Protein 7WRK (pdb70)

Structure (mmCIF, N/CA/C/O backbone):
data_7WRK
#
_entry.id   7WRK
#
_cell.length_a   42.180
_cell.length_b   42.180
_cell.length_c   156.890
_cell.angle_alpha   90.000
_cell.angle_beta   90.000
_cell.angle_gamma   90.000
#
_symmetry.space_group_name_H-M   'P 43 21 2'
#
loop_
_entity.id
_entity.type
_entity.pdbx_description
1 polymer 'hypothetical protein TTHA1873'
2 non-polymer 'CALCIUM ION'
3 water water
#
loop_
_atom_site.group_PDB
_atom_site.id
_atom_site.type_symbol
_atom_site.label_atom_id
_atom_site.label_alt_id
_atom_site.label_comp_id
_atom_site.label_asym_id
_atom_site.label_entity_id
_atom_site.label_seq_id
_atom_site.pdbx_PDB_ins_code
_atom_site.Cartn_x
_atom_site.Cartn_y
_atom_site.Cartn_z
_atom_site.occupancy
_atom_site.B_iso_or_equiv
_atom_site.auth_seq_id
_atom_site.auth_comp_id
_atom_site.auth_asym_id
_atom_site.auth_atom_id
_atom_site.pdbx_PDB_model_num
ATOM 1 N N . PRO A 1 17 ? -4.307 32.005 14.793 1.00 42.92 17 PRO A N 1
ATOM 2 C CA . PRO A 1 17 ? -2.969 32.230 14.193 1.00 40.64 17 PRO A CA 1
ATOM 3 C C . PRO A 1 17 ? -2.144 30.932 14.113 1.00 37.94 17 PRO A C 1
ATOM 4 O O . PRO A 1 17 ? -2.542 29.936 14.662 1.00 38.00 17 PRO A O 1
ATOM 8 N N . THR A 1 18 ? -1.002 30.978 13.438 1.00 34.67 18 THR A N 1
ATOM 9 C CA . THR A 1 18 ? 0.057 29.931 13.470 1.00 31.29 18 THR A CA 1
ATOM 10 C C . THR A 1 18 ? 1.016 30.277 14.621 1.00 28.43 18 THR A C 1
ATOM 11 O O . THR A 1 18 ? 1.581 31.406 14.626 1.00 26.73 18 THR A O 1
ATOM 15 N N . ALA A 1 19 ? 1.084 29.420 15.644 1.00 25.61 19 ALA A N 1
ATOM 16 C CA . ALA A 1 19 ? 1.812 29.780 16.880 1.00 23.25 19 ALA A CA 1
ATOM 17 C C . ALA A 1 19 ? 3.282 29.492 16.615 1.00 20.43 19 ALA A C 1
ATOM 18 O O . ALA A 1 19 ? 4.115 30.299 16.938 1.00 20.43 19 ALA A O 1
ATOM 20 N N . TYR A 1 20 ? 3.561 28.288 16.141 1.00 18.63 20 TYR A N 1
ATOM 21 C CA . TYR A 1 20 ? 4.953 27.814 15.956 1.00 16.90 20 TYR A CA 1
ATOM 22 C C . TYR A 1 20 ? 5.044 27.014 14.680 1.00 16.50 20 TYR A C 1
ATOM 23 O O . TYR A 1 20 ? 4.059 26.387 14.309 1.00 17.40 20 TYR A O 1
ATOM 32 N N . ALA A 1 21 ? 6.184 27.087 13.997 1.00 15.41 21 ALA A N 1
ATOM 33 C CA . ALA A 1 21 ? 6.430 26.250 12.816 1.00 14.46 21 ALA A CA 1
ATOM 34 C C . ALA A 1 21 ? 7.919 25.940 12.763 1.00 13.16 21 ALA A C 1
ATOM 35 O O . ALA A 1 21 ? 8.756 26.702 13.259 1.00 12.55 21 ALA A O 1
ATOM 37 N N . LEU A 1 22 ? 8.212 24.819 12.158 1.00 12.55 22 LEU A N 1
ATOM 38 C CA . LEU A 1 22 ? 9.546 24.322 11.911 1.00 12.42 22 LEU A CA 1
ATOM 39 C C . LEU A 1 22 ? 9.587 23.882 10.460 1.00 11.72 22 LEU A C 1
ATOM 40 O O . LEU A 1 22 ? 8.547 23.566 9.876 1.00 11.35 22 LEU A O 1
ATOM 45 N N . ALA A 1 23 ? 10.773 23.769 9.923 1.00 11.02 23 ALA A N 1
ATOM 46 C CA . ALA A 1 23 ? 10.951 23.178 8.590 1.00 10.76 23 ALA A CA 1
ATOM 47 C C . ALA A 1 23 ? 12.198 22.301 8.580 1.00 10.22 23 ALA A C 1
ATOM 48 O O . ALA A 1 23 ? 13.103 22.432 9.417 1.00 9.54 23 ALA A O 1
ATOM 50 N N . ILE A 1 24 ? 12.245 21.417 7.597 1.00 9.81 24 ILE A N 1
ATOM 51 C CA . ILE A 1 24 ? 13.445 20.575 7.361 1.00 9.47 24 ILE A CA 1
ATOM 52 C C . ILE A 1 24 ? 13.845 20.733 5.906 1.00 9.15 24 ILE A C 1
ATOM 53 O O . ILE A 1 24 ? 12.945 20.947 5.045 1.00 9.24 24 ILE A O 1
ATOM 58 N N . SER A 1 25 ? 15.132 20.606 5.660 1.00 9.26 25 SER A N 1
ATOM 59 C CA . SER A 1 25 ? 15.679 20.585 4.296 1.00 9.04 25 SER A CA 1
ATOM 60 C C . SER A 1 25 ? 16.819 19.598 4.237 1.00 9.47 25 SER A C 1
ATOM 61 O O . SER A 1 25 ? 17.588 19.514 5.200 1.00 8.44 25 SER A O 1
ATOM 64 N N . SER A 1 26 ? 16.900 18.898 3.095 1.00 9.73 26 SER A N 1
ATOM 65 C CA . SER A 1 26 ? 18.124 18.160 2.760 1.00 10.63 26 SER A CA 1
ATOM 66 C C . SER A 1 26 ? 19.116 19.090 2.110 1.00 11.07 26 SER A C 1
ATOM 67 O O . SER A 1 26 ? 18.697 19.907 1.273 1.00 11.86 26 SER A O 1
ATOM 70 N N . LEU A 1 27 ? 20.407 18.948 2.431 1.00 10.63 27 LEU A N 1
ATOM 71 C CA . LEU A 1 27 ? 21.506 19.692 1.757 1.00 11.38 27 LEU A CA 1
ATOM 72 C C . LEU A 1 27 ? 22.371 18.733 0.914 1.00 11.28 27 LEU A C 1
ATOM 73 O O . LEU A 1 27 ? 23.305 19.166 0.314 1.00 10.13 27 LEU A O 1
ATOM 78 N N . GLY A 1 28 ? 22.028 17.459 0.911 1.00 10.95 28 GLY A N 1
ATOM 79 C CA . GLY A 1 28 ? 22.791 16.437 0.202 1.00 11.54 28 GLY A CA 1
ATOM 80 C C . GLY A 1 28 ? 24.017 15.980 0.955 1.00 11.19 28 GLY A C 1
ATOM 81 O O . GLY A 1 28 ? 24.164 16.216 2.153 1.00 11.40 28 GLY A O 1
ATOM 82 N N . GLU A 1 29 ? 24.885 15.296 0.242 1.00 10.73 29 GLU A N 1
ATOM 83 C CA . GLU A 1 29 ? 26.046 14.593 0.782 1.00 10.90 29 GLU A CA 1
ATOM 84 C C . GLU A 1 29 ? 27.315 15.440 0.607 1.00 10.80 29 GLU A C 1
ATOM 85 O O . GLU A 1 29 ? 27.440 16.170 -0.389 1.00 10.80 29 GLU A O 1
ATOM 91 N N . PHE A 1 30 ? 28.274 15.234 1.507 1.00 10.73 30 PHE A N 1
ATOM 92 C CA . PHE A 1 30 ? 29.567 15.943 1.529 1.00 11.44 30 PHE A CA 1
ATOM 93 C C . PHE A 1 30 ? 30.689 14.968 1.884 1.00 11.83 30 PHE A C 1
ATOM 94 O O . PHE A 1 30 ? 30.403 13.886 2.438 1.00 10.80 30 PHE A O 1
ATOM 102 N N . ASN A 1 31 ? 31.944 15.334 1.551 1.00 12.60 31 ASN A N 1
ATOM 103 C CA . ASN A 1 31 ? 33.093 14.419 1.774 1.00 13.79 31 ASN A CA 1
ATOM 104 C C . ASN A 1 31 ? 33.705 14.673 3.155 1.00 14.10 31 ASN A C 1
ATOM 105 O O . ASN A 1 31 ? 34.725 13.992 3.488 1.00 14.47 31 ASN A O 1
ATOM 110 N N . SER A 1 32 ? 33.154 15.597 3.918 1.00 14.35 32 SER A N 1
ATOM 111 C CA . SER A 1 32 ? 33.670 15.992 5.248 1.00 14.90 32 SER A CA 1
ATOM 112 C C . SER A 1 32 ? 32.525 16.277 6.184 1.00 14.15 32 SER A C 1
ATOM 113 O O . SER A 1 32 ? 31.423 16.638 5.735 1.00 13.16 32 SER A O 1
ATOM 116 N N . LEU A 1 33 ? 32.812 16.174 7.479 1.00 13.71 33 LEU A N 1
ATOM 117 C CA . LEU A 1 33 ? 31.761 16.384 8.497 1.00 14.22 33 LEU A CA 1
ATOM 118 C C . LEU A 1 33 ? 31.392 17.851 8.431 1.00 14.29 33 LEU A C 1
ATOM 119 O O . LEU A 1 33 ? 30.170 18.157 8.479 1.00 15.16 33 LEU A O 1
ATOM 124 N N . THR A 1 34 ? 32.402 18.703 8.357 1.00 15.39 34 THR A N 1
ATOM 125 C CA . THR A 1 34 ? 32.157 20.142 8.165 1.00 16.41 34 THR A CA 1
ATOM 126 C C . THR A 1 34 ? 33.045 20.613 7.022 1.00 16.68 34 THR A C 1
ATOM 127 O O . THR A 1 34 ? 34.100 20.012 6.839 1.00 17.39 34 THR A O 1
ATOM 131 N N . GLY A 1 35 ? 32.671 21.728 6.410 1.00 17.40 35 GLY A N 1
ATOM 132 C CA . GLY A 1 35 ? 33.373 22.258 5.218 1.00 19.02 35 GLY A CA 1
ATOM 133 C C . GLY A 1 35 ? 33.533 21.192 4.154 1.00 19.56 35 GLY A C 1
ATOM 134 O O . GLY A 1 35 ? 32.564 20.465 3.881 1.00 19.77 35 GLY A O 1
ATOM 135 N N . GLY A 1 36 ? 34.748 21.071 3.595 1.00 20.62 36 GLY A N 1
ATOM 136 C CA . GLY A 1 36 ? 35.012 20.143 2.494 1.00 20.96 36 GLY A CA 1
ATOM 137 C C . GLY A 1 36 ? 34.174 20.468 1.257 1.00 21.08 36 GLY A C 1
ATOM 138 O O . GLY A 1 36 ? 33.749 21.591 1.034 1.00 21.99 36 GLY A O 1
ATOM 139 N N . THR A 1 37 ? 33.821 19.434 0.511 1.00 19.63 37 THR A N 1
ATOM 140 C CA . THR A 1 37 ? 33.237 19.560 -0.817 1.00 17.98 37 THR A CA 1
ATOM 141 C C . THR A 1 37 ? 32.008 18.638 -0.863 1.00 15.58 37 THR A C 1
ATOM 142 O O . THR A 1 37 ? 32.025 17.611 -0.208 1.00 14.85 37 THR A O 1
ATOM 146 N N . SER A 1 38 ? 31.063 18.907 -1.745 1.00 13.84 38 SER A N 1
ATOM 147 C CA . SER A 1 38 ? 29.931 17.983 -2.014 1.00 12.50 38 SER A CA 1
ATOM 148 C C . SER A 1 38 ? 30.429 16.664 -2.623 1.00 12.42 38 SER A C 1
ATOM 149 O O . SER A 1 38 ? 31.503 16.637 -3.272 1.00 13.02 38 SER A O 1
ATOM 152 N N . THR A 1 39 ? 29.620 15.621 -2.453 1.00 11.43 39 THR A N 1
ATOM 153 C CA . THR A 1 39 ? 29.853 14.333 -3.120 1.00 11.53 39 THR A CA 1
ATOM 154 C C . THR A 1 39 ? 28.504 13.712 -3.475 1.00 11.14 39 THR A C 1
ATOM 155 O O . THR A 1 39 ? 27.535 14.415 -3.392 1.00 11.24 39 THR A O 1
ATOM 159 N N . ASP A 1 40 ? 28.524 12.430 -3.875 1.00 11.14 40 ASP A N 1
ATOM 160 C CA . ASP A 1 40 ? 27.421 11.672 -4.494 1.00 11.18 40 ASP A CA 1
ATOM 161 C C . ASP A 1 40 ? 27.578 11.758 -6.009 1.00 12.07 40 ASP A C 1
ATOM 162 O O . ASP A 1 40 ? 27.499 12.850 -6.587 1.00 11.85 40 ASP A O 1
ATOM 167 N N . PRO A 1 41 ? 27.829 10.632 -6.700 1.00 12.71 41 PRO A N 1
ATOM 168 C CA . PRO A 1 41 ? 28.004 9.315 -6.087 1.00 12.89 41 PRO A CA 1
ATOM 169 C C . PRO A 1 41 ? 29.161 9.112 -5.108 1.00 13.07 41 PRO A C 1
ATOM 170 O O . PRO A 1 41 ? 30.047 9.988 -5.053 1.00 13.09 41 PRO A O 1
ATOM 174 N N . VAL A 1 42 ? 29.118 7.983 -4.380 1.00 12.74 42 VAL A N 1
ATOM 175 C CA . VAL A 1 42 ? 30.197 7.609 -3.412 1.00 13.04 42 VAL A CA 1
ATOM 176 C C . VAL A 1 42 ? 30.638 6.170 -3.709 1.00 13.55 42 VAL A C 1
ATOM 177 O O . VAL A 1 42 ? 29.772 5.308 -3.875 1.00 13.31 42 VAL A O 1
ATOM 181 N N . ALA A 1 43 ? 31.940 5.937 -3.743 1.00 14.81 43 ALA A N 1
ATOM 182 C CA . ALA A 1 43 ? 32.511 4.611 -3.954 1.00 16.32 43 ALA A CA 1
ATOM 183 C C . ALA A 1 43 ? 32.345 3.802 -2.671 1.00 16.48 43 ALA A C 1
ATOM 184 O O . ALA A 1 43 ? 32.720 4.291 -1.587 1.00 16.42 43 ALA A O 1
ATOM 186 N N . GLU A 1 44 ? 31.826 2.584 -2.801 1.00 17.74 44 GLU A N 1
ATOM 187 C CA . GLU A 1 44 ? 31.804 1.634 -1.659 1.00 18.27 44 GLU A CA 1
ATOM 188 C C . GLU A 1 44 ? 33.171 1.585 -0.993 1.00 18.21 44 GLU A C 1
ATOM 189 O O . GLU A 1 44 ? 34.205 1.476 -1.685 1.00 17.81 44 GLU A O 1
ATOM 195 N N . GLY A 1 45 ? 33.166 1.615 0.331 1.00 17.71 45 GLY A N 1
ATOM 196 C CA . GLY A 1 45 ? 34.408 1.597 1.129 1.00 18.75 45 GLY A CA 1
ATOM 197 C C . GLY A 1 45 ? 34.858 2.977 1.589 1.00 18.49 45 GLY A C 1
ATOM 198 O O . GLY A 1 45 ? 35.708 3.048 2.430 1.00 18.45 45 GLY A O 1
ATOM 199 N N . ASN A 1 46 ? 34.245 4.051 1.113 1.00 17.79 46 ASN A N 1
ATOM 200 C CA . ASN A 1 46 ? 34.552 5.416 1.575 1.00 18.13 46 ASN A CA 1
ATOM 201 C C . ASN A 1 46 ? 33.456 5.866 2.531 1.00 16.74 46 ASN A C 1
ATOM 202 O O . ASN A 1 46 ? 32.260 5.471 2.369 1.00 16.22 46 ASN A O 1
ATOM 207 N N . ASP A 1 47 ? 33.846 6.719 3.450 1.00 16.57 47 ASP A N 1
ATOM 208 C CA . ASP A 1 47 ? 32.928 7.498 4.289 1.00 16.71 47 ASP A CA 1
ATOM 209 C C . ASP A 1 47 ? 32.370 8.683 3.523 1.00 14.72 47 ASP A C 1
ATOM 210 O O . ASP A 1 47 ? 33.043 9.285 2.657 1.00 15.08 47 ASP A O 1
ATOM 215 N N . TYR A 1 48 ? 31.187 9.064 3.869 1.00 12.96 48 TYR A N 1
ATOM 216 C CA . TYR A 1 48 ? 30.572 10.311 3.353 1.00 12.08 48 TYR A CA 1
ATOM 217 C C . TYR A 1 48 ? 29.643 10.865 4.418 1.00 11.34 48 TYR A C 1
ATOM 218 O O . TYR A 1 48 ? 29.444 10.205 5.470 1.00 11.41 48 TYR A O 1
ATOM 227 N N . TYR A 1 49 ? 29.069 12.039 4.204 1.00 10.77 49 TYR A N 1
ATOM 228 C CA . TYR A 1 49 ? 28.257 12.703 5.269 1.00 10.19 49 TYR A CA 1
ATOM 229 C C . TYR A 1 49 ? 26.959 13.215 4.681 1.00 10.43 49 TYR A C 1
ATOM 230 O O . TYR A 1 49 ? 27.000 13.834 3.604 1.00 11.48 49 TYR A O 1
ATOM 239 N N . TYR A 1 50 ? 25.836 12.949 5.353 1.00 9.45 50 TYR A N 1
ATOM 240 C CA . TYR A 1 50 ? 24.549 13.601 5.011 1.00 9.35 50 TYR A CA 1
ATOM 241 C C . TYR A 1 50 ? 24.528 14.919 5.796 1.00 9.22 50 TYR A C 1
ATOM 242 O O . TYR A 1 50 ? 24.951 14.911 6.964 1.00 9.52 50 TYR A O 1
ATOM 251 N N . ARG A 1 51 ? 23.896 15.956 5.250 1.00 9.09 51 ARG A N 1
ATOM 252 C CA . ARG A 1 51 ? 23.557 17.161 6.036 1.00 8.90 51 ARG A CA 1
ATOM 253 C C . ARG A 1 51 ? 22.081 17.498 5.844 1.00 8.86 51 ARG A C 1
ATOM 254 O O . ARG A 1 51 ? 21.546 17.418 4.715 1.00 9.10 51 ARG A O 1
ATOM 262 N N . PHE A 1 52 ? 21.480 17.900 6.937 1.00 9.03 52 PHE A N 1
ATOM 263 C CA . PHE A 1 52 ? 20.082 18.311 7.053 1.00 9.21 52 PHE A CA 1
ATOM 264 C C . PHE A 1 52 ? 20.032 19.551 7.900 1.00 9.74 52 PHE A C 1
ATOM 265 O O . PHE A 1 52 ? 20.846 19.731 8.829 1.00 10.60 52 PHE A O 1
ATOM 273 N N . GLU A 1 53 ? 19.115 20.428 7.540 1.00 9.86 53 GLU A N 1
ATOM 274 C CA . GLU A 1 53 ? 18.818 21.582 8.376 1.00 9.95 53 GLU A CA 1
ATOM 275 C C . GLU A 1 53 ? 17.438 21.469 8.993 1.00 10.00 53 GLU A C 1
ATOM 276 O O . GLU A 1 53 ? 16.476 21.053 8.290 1.00 9.55 53 GLU A O 1
ATOM 282 N N . ILE A 1 54 ? 17.342 21.896 10.261 1.00 9.35 54 ILE A N 1
ATOM 283 C CA . ILE A 1 54 ? 16.047 22.178 10.914 1.00 9.56 54 ILE A CA 1
ATOM 284 C C . ILE A 1 54 ? 16.003 23.680 11.148 1.00 10.09 54 ILE A C 1
ATOM 285 O O . ILE A 1 54 ? 16.981 24.263 11.644 1.00 9.67 54 ILE A O 1
ATOM 290 N N . ARG A 1 55 ? 14.871 24.281 10.777 1.00 10.51 55 ARG A N 1
ATOM 291 C CA . ARG A 1 55 ? 14.767 25.726 10.598 1.00 10.97 55 ARG A CA 1
ATOM 292 C C . ARG A 1 55 ? 13.544 26.232 11.379 1.00 11.01 55 ARG A C 1
ATOM 293 O O . ARG A 1 55 ? 12.434 25.723 11.124 1.00 11.15 55 ARG A O 1
ATOM 301 N N . ALA A 1 56 ? 13.765 27.114 12.348 1.00 10.94 56 ALA A N 1
ATOM 302 C CA . ALA A 1 56 ? 12.663 27.593 13.204 1.00 11.81 56 ALA A CA 1
ATOM 303 C C . ALA A 1 56 ? 12.020 28.756 12.453 1.00 11.87 56 ALA A C 1
ATOM 304 O O . ALA A 1 56 ? 12.736 29.720 12.075 1.00 12.20 56 ALA A O 1
ATOM 306 N N . TRP A 1 57 ? 10.698 28.768 12.344 1.00 12.65 57 TRP A N 1
ATOM 307 C CA . TRP A 1 57 ? 9.987 29.884 11.677 1.00 13.32 57 TRP A CA 1
ATOM 308 C C . TRP A 1 57 ? 10.308 31.208 12.407 1.00 14.10 57 TRP A C 1
ATOM 309 O O . TRP A 1 57 ? 10.132 31.267 13.630 1.00 13.99 57 TRP A O 1
ATOM 320 N N . GLU A 1 58 ? 10.645 32.264 11.662 1.00 14.31 58 GLU A N 1
ATOM 321 C CA . GLU A 1 58 ? 10.868 33.622 12.253 1.00 16.06 58 GLU A CA 1
ATOM 322 C C . GLU A 1 58 ? 9.632 34.167 12.982 1.00 16.11 58 GLU A C 1
ATOM 323 O O . GLU A 1 58 ? 9.788 35.032 13.809 1.00 16.00 58 GLU A O 1
ATOM 329 N N . GLY A 1 59 ? 8.422 33.757 12.612 1.00 15.94 59 GLY A N 1
ATOM 330 C CA . GLY A 1 59 ? 7.174 34.235 13.225 1.00 16.81 59 GLY A CA 1
ATOM 331 C C . GLY A 1 59 ? 6.742 33.393 14.417 1.00 16.80 59 GLY A C 1
ATOM 332 O O . GLY A 1 59 ? 5.655 33.676 15.004 1.00 17.85 59 GLY A O 1
ATOM 333 N N . SER A 1 60 ? 7.495 32.351 14.781 1.00 15.95 60 SER A N 1
ATOM 334 C CA . SER A 1 60 ? 7.142 31.501 15.950 1.00 16.25 60 SER A CA 1
ATOM 335 C C . SER A 1 60 ? 6.859 32.342 17.222 1.00 17.94 60 SER A C 1
ATOM 336 O O . SER A 1 60 ? 7.572 33.294 17.516 1.00 17.51 60 SER A O 1
ATOM 339 N N . SER A 1 61 ? 5.897 31.909 18.022 1.00 19.64 61 SER A N 1
ATOM 340 C CA . SER A 1 61 ? 5.415 32.645 19.231 1.00 22.20 61 SER A CA 1
ATOM 341 C C . SER A 1 61 ? 6.430 32.620 20.387 1.00 22.69 61 SER A C 1
ATOM 342 O O . SER A 1 61 ? 6.131 33.175 21.465 1.00 27.10 61 SER A O 1
ATOM 345 N N . GLY A 1 62 ? 7.547 31.933 20.211 1.00 20.77 62 GLY A N 1
ATOM 346 C CA . GLY A 1 62 ? 8.641 31.873 21.178 1.00 19.74 62 GLY A CA 1
ATOM 347 C C . GLY A 1 62 ? 9.653 30.830 20.719 1.00 17.60 62 GLY A C 1
ATOM 348 O O . GLY A 1 62 ? 9.504 30.248 19.678 1.00 16.49 62 GLY A O 1
ATOM 349 N N . PRO A 1 63 ? 10.690 30.542 21.515 1.00 16.87 63 PRO A N 1
ATOM 350 C CA . PRO A 1 63 ? 11.649 29.493 21.188 1.00 15.48 63 PRO A CA 1
ATOM 351 C C . PRO A 1 63 ? 10.984 28.116 21.233 1.00 14.97 63 PRO A C 1
ATOM 352 O O . PRO A 1 63 ? 9.968 27.957 21.948 1.00 15.64 63 PRO A O 1
ATOM 356 N N . GLN A 1 64 ? 11.520 27.202 20.451 1.00 13.75 64 GLN A N 1
ATOM 357 C CA . GLN A 1 64 ? 11.047 25.810 20.395 1.00 13.53 64 GLN A CA 1
ATOM 358 C C . GLN A 1 64 ? 11.973 24.900 21.177 1.00 13.35 64 GLN A C 1
ATOM 359 O O . GLN A 1 64 ? 13.185 25.131 21.280 1.00 13.15 64 GLN A O 1
ATOM 365 N N . THR A 1 65 ? 11.360 23.885 21.771 1.00 13.75 65 THR A N 1
ATOM 366 C CA . THR A 1 65 ? 12.068 22.965 22.676 1.00 13.64 65 THR A CA 1
ATOM 367 C C . THR A 1 65 ? 11.991 21.563 22.115 1.00 13.27 65 THR A C 1
ATOM 368 O O . THR A 1 65 ? 11.137 21.234 21.274 1.00 12.68 65 THR A O 1
ATOM 372 N N . ASN A 1 66 ? 12.929 20.745 22.552 1.00 12.89 66 ASN A N 1
ATOM 373 C CA . ASN A 1 66 ? 12.983 19.333 22.134 1.00 12.80 66 ASN A CA 1
ATOM 374 C C . ASN A 1 66 ? 13.075 19.216 20.617 1.00 11.48 66 ASN A C 1
ATOM 375 O O . ASN A 1 66 ? 12.512 18.280 20.015 1.00 11.52 66 ASN A O 1
ATOM 380 N N . VAL A 1 67 ? 13.799 20.111 19.987 1.00 11.26 67 VAL A N 1
ATOM 381 C CA . VAL A 1 67 ? 14.017 20.009 18.528 1.00 10.92 67 VAL A CA 1
ATOM 382 C C . VAL A 1 67 ? 14.848 18.736 18.258 1.00 10.91 67 VAL A C 1
ATOM 383 O O . VAL A 1 67 ? 15.936 18.582 18.787 1.00 11.21 67 VAL A O 1
ATOM 387 N N . THR A 1 68 ? 14.277 17.841 17.481 1.00 10.93 68 THR A N 1
ATOM 388 C CA . THR A 1 68 ? 14.745 16.453 17.334 1.00 11.27 68 THR A CA 1
ATOM 389 C C . THR A 1 68 ? 14.826 16.100 15.846 1.00 11.23 68 THR A C 1
ATOM 390 O O . THR A 1 68 ? 13.871 16.344 15.095 1.00 10.65 68 THR A O 1
ATOM 394 N N . LEU A 1 69 ? 15.941 15.481 15.473 1.00 10.53 69 LEU A N 1
ATOM 395 C CA . LEU A 1 69 ? 16.130 14.924 14.113 1.00 10.95 69 LEU A CA 1
ATOM 396 C C . LEU A 1 69 ? 16.123 13.404 14.224 1.00 11.06 69 LEU A C 1
ATOM 397 O O . LEU A 1 69 ? 16.892 12.877 15.019 1.00 11.28 69 LEU A O 1
ATOM 402 N N . ASN A 1 70 ? 15.295 12.736 13.438 1.00 11.67 70 ASN A N 1
ATOM 403 C CA . ASN A 1 70 ? 15.255 11.269 13.398 1.00 13.27 70 ASN A CA 1
ATOM 404 C C . ASN A 1 70 ? 15.578 10.889 11.969 1.00 13.88 70 ASN A C 1
ATOM 405 O O . ASN A 1 70 ? 14.798 11.290 11.088 1.00 14.91 70 ASN A O 1
ATOM 410 N N . VAL A 1 71 ? 16.638 10.141 11.763 1.00 13.12 71 VAL A N 1
ATOM 411 C CA . VAL A 1 71 ? 17.042 9.713 10.404 1.00 13.44 71 VAL A CA 1
ATOM 412 C C . VAL A 1 71 ? 17.096 8.193 10.387 1.00 14.56 71 VAL A C 1
ATOM 413 O O . VAL A 1 71 ? 17.727 7.577 11.276 1.00 14.61 71 VAL A O 1
ATOM 417 N N . THR A 1 72 ? 16.388 7.610 9.441 1.00 13.64 72 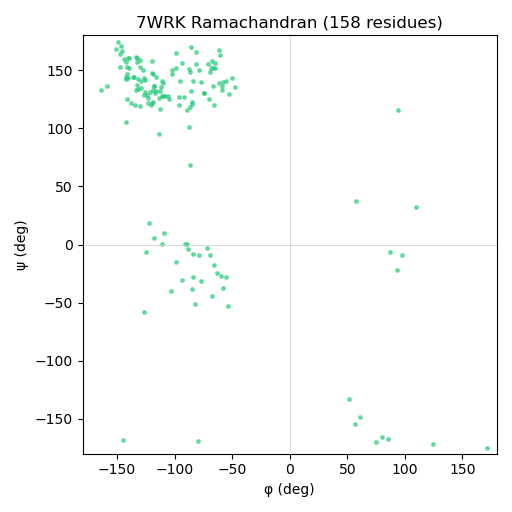THR A N 1
ATOM 418 C CA . THR A 1 72 ? 16.332 6.145 9.318 1.00 14.80 72 THR A CA 1
ATOM 419 C C . THR A 1 72 ? 16.705 5.768 7.897 1.00 13.76 72 THR A C 1
ATOM 420 O O . THR A 1 72 ? 16.357 6.509 6.947 1.00 13.14 72 THR A O 1
ATOM 424 N N . ARG A 1 73 ? 17.416 4.675 7.736 1.00 13.46 73 ARG A N 1
ATOM 425 C CA . ARG A 1 73 ? 17.653 4.167 6.376 1.00 13.27 73 ARG A CA 1
ATOM 426 C C . ARG A 1 73 ? 16.383 3.524 5.835 1.00 14.04 73 ARG A C 1
ATOM 427 O O . ARG A 1 73 ? 15.770 2.625 6.502 1.00 13.79 73 ARG A O 1
ATOM 435 N N . THR A 1 74 ? 15.992 3.912 4.629 1.00 14.45 74 THR A N 1
ATOM 436 C CA . THR A 1 74 ? 14.725 3.409 4.041 1.00 16.61 74 THR A CA 1
ATOM 437 C C . THR A 1 74 ? 15.059 2.349 3.006 1.00 16.50 74 THR A C 1
ATOM 438 O O . THR A 1 74 ? 14.320 1.374 2.912 1.00 17.58 74 THR A O 1
ATOM 442 N N . LEU A 1 75 ? 16.103 2.553 2.219 1.00 15.34 75 LEU A N 1
ATOM 443 C CA . LEU A 1 75 ? 16.526 1.621 1.138 1.00 15.39 75 LEU A CA 1
ATOM 444 C C . LEU A 1 75 ? 18.054 1.528 1.073 1.00 14.23 75 LEU A C 1
ATOM 445 O O . LEU A 1 75 ? 18.736 2.457 1.456 1.00 13.08 75 LEU A O 1
ATOM 450 N N . GLY A 1 76 ? 18.553 0.382 0.588 1.00 14.41 76 GLY A N 1
ATOM 451 C CA . GLY A 1 76 ? 19.972 0.209 0.286 1.00 14.53 76 GLY A CA 1
ATOM 452 C C . GLY A 1 76 ? 20.745 -0.213 1.511 1.00 14.42 76 GLY A C 1
ATOM 453 O O . GLY A 1 76 ? 20.131 -0.675 2.480 1.00 14.52 76 GLY A O 1
ATOM 454 N N . ASN A 1 77 ? 22.063 -0.139 1.417 1.00 14.04 77 ASN A N 1
ATOM 455 C CA . ASN A 1 77 ? 22.964 -0.939 2.267 1.00 14.31 77 ASN A CA 1
ATOM 456 C C . ASN A 1 77 ? 23.952 -0.063 3.013 1.00 13.32 77 ASN A C 1
ATOM 457 O O . ASN A 1 77 ? 24.682 -0.610 3.787 1.00 13.37 77 ASN A O 1
ATOM 462 N N . SER A 1 78 ? 24.011 1.239 2.746 1.00 12.46 78 SER A N 1
ATOM 463 C CA . SER A 1 78 ? 24.965 2.126 3.464 1.00 12.10 78 SER A CA 1
ATOM 464 C C . SER A 1 78 ? 24.558 2.229 4.939 1.00 11.90 78 SER A C 1
ATOM 465 O O . SER A 1 78 ? 23.382 1.956 5.230 1.00 11.78 78 SER A O 1
ATOM 468 N N . THR A 1 79 ? 25.503 2.578 5.806 1.00 11.84 79 THR A N 1
ATOM 469 C CA . THR A 1 79 ? 25.289 2.527 7.285 1.00 12.11 79 THR A CA 1
ATOM 470 C C . THR A 1 79 ? 25.738 3.825 7.943 1.00 11.61 79 THR A C 1
ATOM 471 O O . THR A 1 79 ? 26.822 4.333 7.601 1.00 12.96 79 THR A O 1
ATOM 475 N N . PHE A 1 80 ? 25.014 4.279 8.947 1.00 11.56 80 PHE A N 1
ATOM 476 C CA . PHE A 1 80 ? 25.535 5.391 9.757 1.00 11.43 80 PHE A CA 1
ATOM 477 C C . PHE A 1 80 ? 26.739 4.863 10.488 1.00 11.51 80 PHE A C 1
ATOM 478 O O . PHE A 1 80 ? 26.726 3.696 10.962 1.00 12.07 80 PHE A O 1
ATOM 486 N N . ALA A 1 81 ? 27.779 5.664 10.502 1.00 11.44 81 ALA A N 1
ATOM 487 C CA . ALA A 1 81 ? 29.090 5.235 10.971 1.00 11.78 81 ALA A CA 1
ATOM 488 C C . ALA A 1 81 ? 29.366 5.534 12.447 1.00 11.82 81 ALA A C 1
ATOM 489 O O . ALA A 1 81 ? 28.837 6.477 12.997 1.00 11.63 81 ALA A O 1
ATOM 491 N N . GLY A 1 82 ? 30.289 4.757 13.015 1.00 12.59 82 GLY A N 1
ATOM 492 C CA . GLY A 1 82 ? 30.832 5.075 14.350 1.00 13.01 82 GLY A CA 1
ATOM 493 C C . GLY A 1 82 ? 29.870 4.764 15.486 1.00 13.48 82 GLY A C 1
ATOM 494 O O . GLY A 1 82 ? 28.842 4.091 15.259 1.00 13.12 82 GLY A O 1
ATOM 495 N N . SER A 1 83 ? 30.219 5.221 16.666 1.00 14.01 83 SER A N 1
ATOM 496 C CA . SER A 1 83 ? 29.561 4.932 17.962 1.00 15.00 83 SER A CA 1
ATOM 497 C C . SER A 1 83 ? 28.632 6.063 18.336 1.00 14.57 83 SER A C 1
ATOM 498 O O . SER A 1 83 ? 27.816 5.898 19.218 1.00 15.26 83 SER A O 1
ATOM 501 N N . GLY A 1 84 ? 28.731 7.223 17.699 1.00 14.06 84 GLY A N 1
ATOM 502 C CA . GLY A 1 84 ? 27.933 8.398 18.081 1.00 13.49 84 GLY A CA 1
ATOM 503 C C . GLY A 1 84 ? 28.741 9.498 18.711 1.00 13.82 84 GLY A C 1
ATOM 504 O O . GLY A 1 84 ? 28.225 10.201 19.584 1.00 14.47 84 GLY A O 1
ATOM 505 N N . THR A 1 85 ? 29.996 9.635 18.292 1.00 13.52 85 THR A N 1
ATOM 506 C CA . THR A 1 85 ? 30.918 10.650 18.863 1.00 13.98 85 THR A CA 1
ATOM 507 C C . THR A 1 85 ? 30.765 12.004 18.148 1.00 13.24 85 THR A C 1
ATOM 508 O O . THR A 1 85 ? 31.065 12.129 16.985 1.00 12.86 85 THR A O 1
ATOM 512 N N . LYS A 1 86 ? 30.372 13.015 18.914 1.00 12.72 86 LYS A N 1
ATOM 513 C CA . LYS A 1 86 ? 30.193 14.349 18.348 1.00 12.19 86 LYS A CA 1
ATOM 514 C C . LYS A 1 86 ? 31.542 14.794 17.819 1.00 12.54 86 LYS A C 1
ATOM 515 O O . LYS A 1 86 ? 32.553 14.623 18.518 1.00 13.10 86 LYS A O 1
ATOM 521 N N . GLY A 1 87 ? 31.512 15.428 16.640 1.00 12.78 87 GLY A N 1
ATOM 522 C CA . GLY A 1 87 ? 32.749 15.948 16.041 1.00 13.42 87 GLY A CA 1
ATOM 523 C C . GLY A 1 87 ? 33.463 14.920 15.202 1.00 13.75 87 GLY A C 1
ATOM 524 O O . 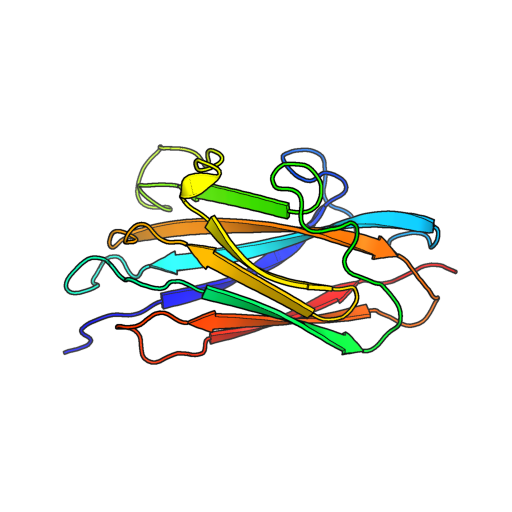GLY A 1 87 ? 34.491 15.305 14.582 1.00 13.63 87 GLY A O 1
ATOM 525 N N . VAL A 1 88 ? 33.013 13.663 15.189 1.00 13.41 88 VAL A N 1
ATOM 526 C CA . VAL A 1 88 ? 33.570 12.581 14.334 1.00 13.33 88 VAL A CA 1
ATOM 527 C C . VAL A 1 88 ? 32.445 11.940 13.531 1.00 12.31 88 VAL A C 1
ATOM 528 O O . VAL A 1 88 ? 32.534 11.855 12.295 1.00 12.09 88 VAL A O 1
ATOM 532 N N . ASP A 1 89 ? 31.455 11.424 14.240 1.00 11.19 89 ASP A N 1
ATOM 533 C CA . ASP A 1 89 ? 30.364 10.655 13.603 1.00 10.94 89 ASP A CA 1
ATOM 534 C C . ASP A 1 89 ? 29.180 11.564 13.273 1.00 10.32 89 ASP A C 1
ATOM 535 O O . ASP A 1 89 ? 28.387 11.281 12.371 1.00 9.95 89 ASP A O 1
ATOM 540 N N . PHE A 1 90 ? 28.986 12.599 14.061 1.00 10.21 90 PHE A N 1
ATOM 541 C CA . PHE A 1 90 ? 27.980 13.628 13.759 1.00 9.98 90 PHE A CA 1
ATOM 542 C C . PHE A 1 90 ? 28.461 14.986 14.255 1.00 10.17 90 PHE A C 1
ATOM 543 O O . PHE A 1 90 ? 29.340 15.109 15.037 1.00 10.19 90 PHE A O 1
ATOM 551 N N . GLU A 1 91 ? 27.799 16.000 13.735 1.00 10.46 91 GLU A N 1
ATOM 552 C CA . GLU A 1 91 ? 28.003 17.386 14.210 1.00 11.02 91 GLU A CA 1
ATOM 553 C C . GLU A 1 91 ? 26.659 18.103 14.202 1.00 10.37 91 GLU A C 1
ATOM 554 O O . GLU A 1 91 ? 25.763 17.692 13.409 1.00 9.62 91 GLU A O 1
ATOM 560 N N . VAL A 1 92 ? 26.453 18.955 15.170 1.00 10.46 92 VAL A N 1
ATOM 561 C CA . VAL A 1 92 ? 25.274 19.855 15.227 1.00 10.92 92 VAL A CA 1
ATOM 562 C C . VAL A 1 92 ? 25.849 21.258 15.308 1.00 11.37 92 VAL A C 1
ATOM 563 O O . VAL A 1 92 ? 26.620 21.536 16.206 1.00 12.31 92 VAL A O 1
ATOM 567 N N . GLU A 1 93 ? 25.482 22.099 14.347 1.00 11.63 93 GLU A N 1
ATOM 568 C CA . GLU A 1 93 ? 25.884 23.498 14.263 1.00 11.93 93 GLU A CA 1
ATOM 569 C C . GLU A 1 93 ? 24.655 24.369 14.384 1.00 11.45 93 GLU A C 1
ATOM 570 O O . GLU A 1 93 ? 23.607 24.031 13.828 1.00 10.64 93 GLU A O 1
ATOM 576 N N . LEU A 1 94 ? 24.839 25.509 15.035 1.00 11.31 94 LEU A N 1
ATOM 577 C CA . LEU A 1 94 ? 23.776 26.510 15.184 1.00 10.95 94 LEU A CA 1
ATOM 578 C C . LEU A 1 94 ? 24.107 27.766 14.384 1.00 11.04 94 LEU A C 1
ATOM 579 O O . LEU A 1 94 ? 25.245 28.204 14.465 1.00 11.98 94 LEU A O 1
ATOM 584 N N . ASP A 1 95 ? 23.106 28.288 13.665 1.00 10.71 95 ASP A N 1
ATOM 585 C CA . ASP A 1 95 ? 23.199 29.605 12.991 1.00 11.62 95 ASP A CA 1
ATOM 586 C C . ASP A 1 95 ? 22.183 30.408 13.750 1.00 11.72 95 ASP A C 1
ATOM 587 O O . ASP A 1 95 ? 21.005 30.323 13.437 1.00 11.48 95 ASP A O 1
ATOM 592 N N . PRO A 1 96 ? 22.617 31.163 14.768 1.00 12.48 96 PRO A N 1
ATOM 593 C CA . PRO A 1 96 ? 21.673 31.770 15.714 1.00 12.75 96 PRO A CA 1
ATOM 594 C C . PRO A 1 96 ? 20.722 32.792 15.090 1.00 13.23 96 PRO A C 1
ATOM 595 O O . PRO A 1 96 ? 19.691 33.086 15.752 1.00 13.19 96 PRO A O 1
ATOM 599 N N . ASP A 1 97 ? 21.099 33.404 13.963 1.00 13.01 97 ASP A N 1
ATOM 600 C CA . ASP A 1 97 ? 20.181 34.362 13.305 1.00 13.11 97 ASP A CA 1
ATOM 601 C C . ASP A 1 97 ? 19.632 33.784 11.993 1.00 12.30 97 ASP A C 1
ATOM 602 O O . ASP A 1 97 ? 18.922 34.520 11.288 1.00 12.81 97 ASP A O 1
ATOM 607 N N . GLY A 1 98 ? 19.878 32.506 11.745 1.00 11.68 98 GLY A N 1
ATOM 608 C CA . GLY A 1 98 ? 19.317 31.868 10.563 1.00 11.36 98 GLY A CA 1
ATOM 609 C C . GLY A 1 98 ? 19.746 32.647 9.309 1.00 12.15 98 GLY A C 1
ATOM 610 O O . GLY A 1 98 ? 20.782 33.310 9.258 1.00 12.14 98 GLY A O 1
ATOM 611 N N . PRO A 1 99 ? 18.948 32.557 8.245 1.00 12.49 99 PRO A N 1
ATOM 612 C CA . PRO A 1 99 ? 19.220 33.288 7.021 1.00 13.72 99 PRO A CA 1
ATOM 613 C C . PRO A 1 99 ? 19.019 34.785 7.211 1.00 15.07 99 PRO A C 1
ATOM 614 O O . PRO A 1 99 ? 19.304 35.559 6.312 1.00 17.00 99 PRO A O 1
ATOM 618 N N . PHE A 1 100 ? 18.474 35.217 8.345 1.00 15.31 100 PHE A N 1
ATOM 619 C CA . PHE A 1 100 ? 18.066 36.632 8.479 1.00 16.52 100 PHE A CA 1
ATOM 620 C C . PHE A 1 100 ? 19.202 37.523 8.985 1.00 17.40 100 PHE A C 1
ATOM 621 O O . PHE A 1 100 ? 18.976 38.703 9.117 1.00 19.14 100 PHE A O 1
ATOM 629 N N . GLY A 1 101 ? 20.353 36.921 9.303 1.00 16.23 101 GLY A N 1
ATOM 630 C CA . GLY A 1 101 ? 21.506 37.684 9.794 1.00 16.66 101 GLY A CA 1
ATOM 631 C C . GLY A 1 101 ? 22.832 37.028 9.433 1.00 15.82 101 GLY A C 1
ATOM 632 O O . GLY A 1 101 ? 22.864 35.864 9.009 1.00 14.30 101 GLY A O 1
ATOM 633 N N . PRO A 1 102 ? 23.923 37.776 9.626 1.00 16.34 102 PRO A N 1
ATOM 634 C CA . PRO A 1 102 ? 25.233 37.345 9.143 1.00 16.65 102 PRO A CA 1
ATOM 635 C C . PRO A 1 102 ? 25.984 36.300 9.973 1.00 16.10 102 PRO A C 1
ATOM 636 O O . PRO A 1 102 ? 27.014 35.833 9.578 1.00 16.03 102 PRO A O 1
ATOM 640 N N . ALA A 1 103 ? 25.464 36.006 11.151 1.00 15.68 103 ALA A N 1
ATOM 641 C CA . ALA A 1 103 ? 26.118 34.985 11.996 1.00 15.27 103 ALA A CA 1
ATOM 642 C C . ALA A 1 103 ? 26.236 33.706 11.182 1.00 14.53 103 ALA A C 1
ATOM 643 O O . ALA A 1 103 ? 25.363 33.407 10.353 1.00 13.66 103 ALA A O 1
ATOM 645 N N . SER A 1 104 ? 27.361 33.011 11.336 1.00 15.06 104 SER A N 1
ATOM 646 C CA . SER A 1 104 ? 27.580 31.745 10.618 1.00 15.00 104 SER A CA 1
ATOM 647 C C . SER A 1 104 ? 27.279 30.536 11.508 1.00 13.79 104 SER A C 1
ATOM 648 O O . SER A 1 104 ? 27.174 30.660 12.716 1.00 14.17 104 SER A O 1
ATOM 651 N N . TYR A 1 105 ? 27.153 29.404 10.894 1.00 13.11 105 TYR A N 1
ATOM 652 C CA . TYR A 1 105 ? 27.072 28.122 11.623 1.00 12.42 105 TYR A CA 1
ATOM 653 C C . TYR A 1 105 ? 28.331 27.944 12.476 1.00 12.55 105 TYR A C 1
ATOM 654 O O . TYR A 1 105 ? 29.446 28.201 12.014 1.00 13.45 105 TYR A O 1
ATOM 663 N N . ALA A 1 106 ? 28.140 27.494 13.709 1.00 12.19 106 ALA A N 1
ATOM 664 C CA . ALA A 1 106 ? 29.234 27.075 14.593 1.00 13.10 106 ALA A CA 1
ATOM 665 C C . ALA A 1 106 ? 28.778 25.840 15.359 1.00 12.48 106 ALA A C 1
ATOM 666 O O . ALA A 1 106 ? 27.627 25.774 15.731 1.00 11.29 106 ALA A O 1
ATOM 668 N N . PRO A 1 107 ? 29.688 24.889 15.604 1.00 13.31 107 PRO A N 1
ATOM 669 C CA . PRO A 1 107 ? 29.341 23.680 16.364 1.00 12.97 107 PRO A CA 1
ATOM 670 C C . PRO A 1 107 ? 28.813 24.087 17.740 1.00 13.25 107 PRO A C 1
ATOM 671 O O . PRO A 1 107 ? 29.321 24.996 18.332 1.00 13.75 107 PRO A O 1
ATOM 675 N N . VAL A 1 108 ? 27.786 23.391 18.198 1.00 12.52 108 VAL A N 1
ATOM 676 C CA . VAL A 1 108 ? 27.237 23.664 19.545 1.00 12.93 108 VAL A CA 1
ATOM 677 C C . VAL A 1 108 ? 28.052 22.857 20.567 1.00 13.96 108 VAL A C 1
ATOM 678 O O . VAL A 1 108 ? 28.807 22.001 20.179 1.00 13.63 108 VAL A O 1
ATOM 682 N N . LEU A 1 109 ? 27.835 23.143 21.844 1.00 14.90 109 LEU A N 1
ATOM 683 C CA . LEU A 1 109 ? 28.569 22.425 22.893 1.00 16.08 109 LEU A CA 1
ATOM 684 C C . LEU A 1 109 ? 28.085 20.981 22.898 1.00 15.75 109 LEU A C 1
ATOM 685 O O . LEU A 1 109 ? 26.881 20.689 22.645 1.00 14.99 109 LEU A O 1
ATOM 690 N N . SER A 1 110 ? 28.969 20.098 23.325 1.00 16.39 110 SER A N 1
ATOM 691 C CA . SER A 1 110 ? 28.577 18.680 23.434 1.00 16.67 110 SER A CA 1
ATOM 692 C C . SER A 1 110 ? 27.374 18.512 24.368 1.00 16.22 110 SER A C 1
ATOM 693 O O . SER A 1 110 ? 26.453 17.751 24.029 1.00 16.18 110 SER A O 1
ATOM 696 N N . ALA A 1 111 ? 27.326 19.276 25.434 1.00 16.75 111 ALA A N 1
ATOM 697 C CA . ALA A 1 111 ? 26.261 19.187 26.443 1.00 17.24 111 ALA A CA 1
ATOM 698 C C . ALA A 1 111 ? 24.920 19.601 25.819 1.00 17.03 111 ALA A C 1
ATOM 699 O O . ALA A 1 111 ? 23.867 19.343 26.423 1.00 17.12 111 ALA A O 1
ATOM 701 N N . ASP A 1 112 ? 24.959 20.291 24.687 1.00 15.89 112 ASP A N 1
ATOM 702 C CA . ASP A 1 112 ? 23.742 20.824 24.054 1.00 15.67 112 ASP A CA 1
ATOM 703 C C . ASP A 1 112 ? 23.041 19.775 23.187 1.00 14.31 112 ASP A C 1
ATOM 704 O O . ASP A 1 112 ? 21.951 20.080 22.654 1.00 12.67 112 ASP A O 1
ATOM 709 N N . VAL A 1 113 ? 23.677 18.624 22.975 1.00 13.45 113 VAL A N 1
ATOM 710 C CA . VAL A 1 113 ? 23.049 17.572 22.143 1.00 13.60 113 VAL A CA 1
ATOM 711 C C . VAL A 1 113 ? 22.878 16.285 22.922 1.00 14.04 113 VAL A C 1
ATOM 712 O O . VAL A 1 113 ? 23.850 15.824 23.538 1.00 14.70 113 VAL A O 1
ATOM 716 N N . GLN A 1 114 ? 21.698 15.701 22.872 1.00 13.65 114 GLN A N 1
ATOM 717 C CA . GLN A 1 114 ? 21.454 14.388 23.485 1.00 14.45 114 GLN A CA 1
ATOM 718 C C . GLN A 1 114 ? 21.379 13.370 22.350 1.00 13.64 114 GLN A C 1
ATOM 719 O O . GLN A 1 114 ? 20.586 13.540 21.394 1.00 12.46 114 GLN A O 1
ATOM 725 N N . VAL A 1 115 ? 22.203 12.333 22.433 1.00 13.30 115 VAL A N 1
ATOM 726 C CA . VAL A 1 115 ? 22.172 11.293 21.375 1.00 13.53 115 VAL A CA 1
ATOM 727 C C . VAL A 1 115 ? 21.110 10.303 21.821 1.00 13.59 115 VAL A C 1
ATOM 728 O O . VAL A 1 115 ? 21.350 9.614 22.821 1.00 14.45 115 VAL A O 1
ATOM 732 N N . LEU A 1 116 ? 19.926 10.376 21.253 1.00 12.81 116 LEU A N 1
ATOM 733 C CA . LEU A 1 116 ? 18.817 9.485 21.684 1.00 13.16 116 LEU A CA 1
ATOM 734 C C . LEU A 1 116 ? 19.009 8.100 21.114 1.00 13.12 116 LEU A C 1
ATOM 735 O O . LEU A 1 116 ? 18.606 7.141 21.795 1.00 13.11 116 LEU A O 1
ATOM 740 N N . ALA A 1 117 ? 19.610 7.988 19.938 1.00 12.46 117 ALA A N 1
ATOM 741 C CA . ALA A 1 117 ? 19.907 6.698 19.272 1.00 12.87 117 ALA A CA 1
ATOM 742 C C . ALA A 1 117 ? 21.026 6.875 18.256 1.00 12.44 117 ALA A C 1
ATOM 743 O O . ALA A 1 117 ? 21.062 7.869 17.591 1.00 11.12 117 ALA A O 1
ATOM 745 N N . TRP A 1 118 ? 21.973 5.913 18.244 1.00 12.96 118 TRP A N 1
ATOM 746 C CA . TRP A 1 118 ? 23.005 5.951 17.205 1.00 12.60 118 TRP A CA 1
ATOM 747 C C . TRP A 1 118 ? 23.290 4.524 16.774 1.00 13.53 118 TRP A C 1
ATOM 748 O O . TRP A 1 118 ? 23.853 3.716 17.564 1.00 14.23 118 TRP A O 1
ATOM 759 N N . GLY A 1 119 ? 22.803 4.182 15.609 1.00 13.41 119 GLY A N 1
ATOM 760 C CA . GLY A 1 119 ? 23.115 2.865 15.072 1.00 14.16 119 GLY A CA 1
ATOM 761 C C . GLY A 1 119 ? 23.214 2.911 13.549 1.00 13.69 119 GLY A C 1
ATOM 762 O O . GLY A 1 119 ? 22.873 3.912 12.942 1.00 12.62 119 GLY A O 1
ATOM 763 N N . PRO A 1 120 ? 23.683 1.800 12.940 1.00 13.67 120 PRO A N 1
ATOM 764 C CA . PRO A 1 120 ? 23.882 1.745 11.488 1.00 13.40 120 PRO A CA 1
ATOM 765 C C . PRO A 1 120 ? 22.641 2.079 1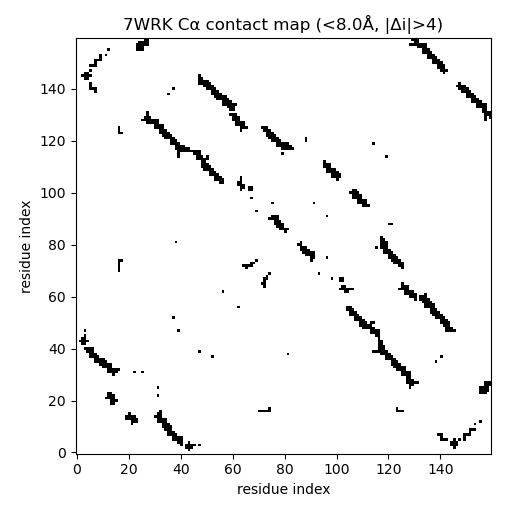0.627 1.00 12.73 120 PRO A C 1
ATOM 766 O O . PRO A 1 120 ? 22.841 2.553 9.495 1.00 11.67 120 PRO A O 1
ATOM 770 N N . THR A 1 121 ? 21.437 1.847 11.123 1.00 13.03 121 THR A N 1
ATOM 771 C CA . THR A 1 121 ? 20.222 2.115 10.272 1.00 13.40 121 THR A CA 1
ATOM 772 C C . THR A 1 121 ? 19.302 3.188 10.863 1.00 13.38 121 THR A C 1
ATOM 773 O O . THR A 1 121 ? 18.249 3.450 10.275 1.00 13.77 121 THR A O 1
ATOM 777 N N . GLY A 1 122 ? 19.708 3.831 11.943 1.00 13.73 122 GLY A N 1
ATOM 778 C CA . GLY A 1 122 ? 18.870 4.866 12.575 1.00 13.79 122 GLY A CA 1
ATOM 779 C C . GLY A 1 122 ? 19.675 5.720 13.533 1.00 13.36 122 GLY A C 1
ATOM 780 O O . GLY A 1 122 ? 20.399 5.144 14.376 1.00 13.69 122 GLY A O 1
ATOM 781 N N . VAL A 1 123 ? 19.498 7.026 13.425 1.00 12.15 123 VAL A N 1
ATOM 782 C CA . VAL A 1 123 ? 20.137 7.947 14.400 1.00 11.78 123 VAL A CA 1
ATOM 783 C C . VAL A 1 123 ? 19.113 8.995 14.830 1.00 12.29 123 VAL A C 1
ATOM 784 O O . VAL A 1 123 ? 18.192 9.306 14.037 1.00 11.32 123 VAL A O 1
ATOM 788 N N . GLN A 1 124 ? 19.181 9.396 16.091 1.00 12.21 124 GLN A N 1
ATOM 789 C CA . GLN A 1 124 ? 18.222 10.365 16.658 1.00 11.97 124 GLN A CA 1
ATOM 790 C C . GLN A 1 124 ? 19.005 11.328 17.509 1.00 10.84 124 GLN A C 1
ATOM 791 O O . GLN A 1 124 ? 19.722 10.871 18.413 1.00 10.52 124 GLN A O 1
ATOM 797 N N . LEU A 1 125 ? 18.905 12.620 17.168 1.00 9.62 125 LEU A N 1
ATOM 798 C CA . LEU A 1 125 ? 19.681 13.656 17.866 1.00 9.29 125 LEU A CA 1
ATOM 799 C C . LEU A 1 125 ? 18.725 14.712 18.362 1.00 9.74 125 LEU A C 1
ATOM 800 O O . LEU A 1 125 ? 17.875 15.157 17.582 1.00 10.28 125 LEU A O 1
ATOM 805 N N . ARG A 1 126 ? 18.851 15.084 19.626 1.00 10.08 126 ARG A N 1
ATOM 806 C CA . ARG A 1 126 ? 17.975 16.131 20.214 1.00 10.20 126 ARG A CA 1
ATOM 807 C C . ARG A 1 126 ? 18.815 17.334 20.635 1.00 10.33 126 ARG A C 1
ATOM 808 O O . ARG A 1 126 ? 19.745 17.160 21.399 1.00 10.85 126 ARG A O 1
ATOM 816 N N . TYR A 1 127 ? 18.384 18.502 20.226 1.00 10.48 127 TYR A N 1
ATOM 817 C CA . TYR A 1 127 ? 18.965 19.78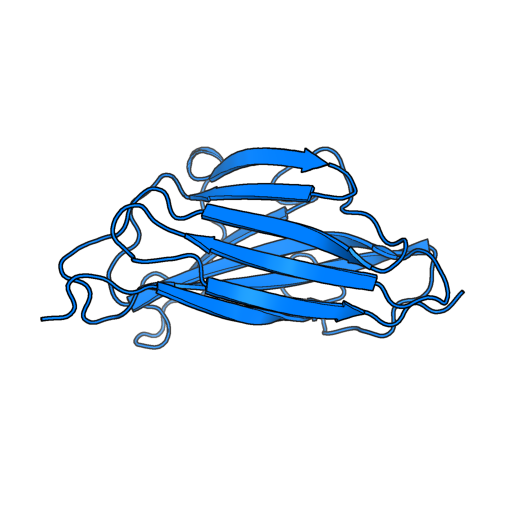4 20.644 1.00 11.00 127 TYR A CA 1
ATOM 818 C C . TYR A 1 127 ? 18.315 20.166 21.976 1.00 12.26 127 TYR A C 1
ATOM 819 O O . TYR A 1 127 ? 17.106 20.332 22.020 1.00 11.87 127 TYR A O 1
ATOM 828 N N . LEU A 1 128 ? 19.115 20.327 23.025 1.00 13.20 128 LEU A N 1
ATOM 829 C CA . LEU A 1 128 ? 18.525 20.560 24.379 1.00 14.47 128 LEU A CA 1
ATOM 830 C C . LEU A 1 128 ? 18.195 22.021 24.652 1.00 14.50 128 LEU A C 1
ATOM 831 O O . LEU A 1 128 ? 17.244 22.313 25.379 1.00 14.89 128 LEU A O 1
ATOM 836 N N . PRO A 1 129 ? 19.021 22.996 24.202 1.00 14.09 129 PRO A N 1
ATOM 837 C CA . PRO A 1 129 ? 18.663 24.388 24.327 1.00 14.36 129 PRO A CA 1
ATOM 838 C C . PRO A 1 129 ? 17.372 24.661 23.553 1.00 14.12 129 PRO A C 1
ATOM 839 O O . PRO A 1 129 ? 17.032 23.947 22.631 1.00 14.32 129 PRO A O 1
ATOM 843 N N . SER A 1 130 ? 16.744 25.777 23.849 1.00 15.22 130 SER A N 1
ATOM 844 C CA . SER A 1 130 ? 15.601 26.170 23.012 1.00 15.48 130 SER A CA 1
ATOM 845 C C . SER A 1 130 ? 16.136 26.846 21.755 1.00 14.10 130 SER A C 1
ATOM 846 O O . SER A 1 130 ? 17.216 27.392 21.813 1.00 13.69 130 SER A O 1
ATOM 849 N N . LEU A 1 131 ? 15.369 26.828 20.694 1.00 12.67 131 LEU A N 1
ATOM 850 C CA . LEU A 1 131 ? 15.785 27.313 19.352 1.00 12.05 131 LEU A CA 1
ATOM 851 C C . LEU A 1 131 ? 14.956 28.557 19.063 1.00 12.36 131 LEU A C 1
ATOM 852 O O . LEU A 1 131 ? 13.695 28.463 18.993 1.00 12.35 131 LEU A O 1
ATOM 857 N N . ALA A 1 132 ? 15.638 29.666 18.940 1.00 12.45 132 ALA A N 1
ATOM 858 C CA . ALA A 1 132 ? 14.985 30.968 18.760 1.00 13.58 132 ALA A CA 1
ATOM 859 C C . ALA A 1 132 ? 14.236 31.002 17.438 1.00 12.96 132 ALA A C 1
ATOM 860 O O . ALA A 1 132 ? 14.664 30.389 16.458 1.00 12.42 132 ALA A O 1
ATOM 862 N N . PRO A 1 133 ? 13.158 31.821 17.357 1.00 13.43 133 PRO A N 1
ATOM 863 C CA . PRO A 1 133 ? 12.484 32.058 16.086 1.00 13.28 133 PRO A CA 1
ATOM 864 C C . PRO A 1 133 ? 13.545 32.513 15.068 1.00 13.09 133 PRO A C 1
ATOM 865 O O . PRO A 1 133 ? 14.375 33.375 15.414 1.00 12.76 133 PRO A O 1
ATOM 869 N N . GLY A 1 134 ? 13.558 31.869 13.905 1.00 12.39 134 GLY A N 1
ATOM 870 C CA . GLY A 1 134 ? 14.446 32.250 12.784 1.00 12.55 134 GLY A CA 1
ATOM 871 C C . GLY A 1 134 ? 15.742 31.493 12.784 1.00 11.87 134 GLY A C 1
ATOM 872 O O . GLY A 1 134 ? 16.312 31.326 11.717 1.00 11.75 134 GLY A O 1
ATOM 873 N N . ALA A 1 135 ? 16.154 30.948 13.922 1.00 11.78 135 ALA A N 1
ATOM 874 C CA . ALA A 1 135 ? 17.446 30.239 14.022 1.00 11.34 135 ALA A CA 1
ATOM 875 C C . ALA A 1 135 ? 17.376 28.925 13.269 1.00 10.88 135 ALA A C 1
ATOM 876 O O . ALA A 1 135 ? 16.274 28.421 13.078 1.00 11.20 135 ALA A O 1
ATOM 878 N N . THR A 1 136 ? 18.524 28.421 12.835 1.00 10.58 136 THR A N 1
ATOM 879 C CA . THR A 1 136 ? 18.607 27.101 12.148 1.00 10.14 136 THR A CA 1
ATOM 880 C C . THR A 1 136 ? 19.691 26.230 12.761 1.00 9.69 136 THR A C 1
ATOM 881 O O . THR A 1 136 ? 20.672 26.756 13.216 1.00 9.44 136 THR A O 1
ATOM 885 N N . LEU A 1 137 ? 19.487 24.935 12.644 1.00 9.34 137 LEU A N 1
ATOM 886 C CA . LEU A 1 137 ? 20.459 23.891 13.064 1.00 9.48 137 LEU A CA 1
ATOM 887 C C . LEU A 1 137 ? 20.867 23.107 11.840 1.00 9.31 137 LEU A C 1
ATOM 888 O O . LEU A 1 137 ? 19.997 22.802 11.007 1.00 9.63 137 LEU A O 1
ATOM 893 N N . ARG A 1 138 ? 22.158 22.838 11.725 1.00 9.73 138 ARG A N 1
ATOM 894 C CA . ARG A 1 138 ? 22.643 21.947 10.658 1.00 9.50 138 ARG A CA 1
ATOM 895 C C . ARG A 1 138 ? 23.205 20.680 11.305 1.00 9.67 138 ARG A C 1
ATOM 896 O O . ARG A 1 138 ? 24.056 20.793 12.167 1.00 10.11 138 ARG A O 1
ATOM 904 N N . PHE A 1 139 ? 22.703 19.544 10.852 1.00 9.29 139 PHE A N 1
ATOM 905 C CA . PHE A 1 139 ? 23.093 18.207 11.345 1.00 9.40 139 PHE A CA 1
ATOM 906 C C . PHE A 1 139 ? 23.905 17.538 10.255 1.00 9.59 139 PHE A C 1
ATOM 907 O O . PHE A 1 139 ? 23.432 17.446 9.146 1.00 9.51 139 PHE A O 1
ATOM 915 N N . SER A 1 140 ? 25.071 17.055 10.600 1.00 10.09 140 SER A N 1
ATOM 916 C CA . SER A 1 140 ? 25.945 16.312 9.667 1.00 10.45 140 SER A CA 1
ATOM 917 C C . SER A 1 140 ? 26.114 14.916 10.223 1.00 11.01 140 SER A C 1
ATOM 918 O O . SER A 1 140 ? 26.390 14.786 11.410 1.00 11.15 140 SER A O 1
ATOM 921 N N . LEU A 1 141 ? 26.023 13.925 9.372 1.00 10.28 141 LEU A N 1
ATOM 922 C CA . LEU A 1 141 ? 25.942 12.512 9.823 1.00 10.50 141 LEU A CA 1
ATOM 923 C C . LEU A 1 141 ? 26.886 11.684 8.973 1.00 10.31 141 LEU A C 1
ATOM 924 O O . LEU A 1 141 ? 26.681 11.623 7.752 1.00 9.73 141 LEU A O 1
ATOM 929 N N . ARG A 1 142 ? 27.841 11.042 9.593 1.00 9.98 142 ARG A N 1
ATOM 930 C CA . ARG A 1 142 ? 28.823 10.208 8.872 1.00 10.95 142 ARG A CA 1
ATOM 931 C C . ARG A 1 142 ? 28.191 8.876 8.489 1.00 11.03 142 ARG A C 1
ATOM 932 O O . ARG A 1 142 ? 27.483 8.249 9.328 1.00 11.02 142 ARG A O 1
ATOM 940 N N . ALA A 1 143 ? 28.512 8.422 7.279 1.00 11.10 143 ALA A N 1
ATOM 941 C CA . ALA A 1 143 ? 27.987 7.136 6.795 1.00 11.12 143 ALA A CA 1
ATOM 942 C C . ALA A 1 143 ? 29.062 6.369 6.050 1.00 11.50 143 ALA A C 1
ATOM 943 O O . ALA A 1 143 ? 29.975 7.028 5.490 1.00 12.45 143 ALA A O 1
ATOM 945 N N . ASN A 1 144 ? 28.960 5.044 6.073 1.00 11.83 144 ASN A N 1
ATOM 946 C CA . ASN A 1 144 ? 29.816 4.117 5.286 1.00 12.70 144 ASN A CA 1
ATOM 947 C C . ASN A 1 144 ? 29.072 3.741 3.992 1.00 12.36 144 ASN A C 1
ATOM 948 O O . ASN A 1 144 ? 27.999 3.169 4.031 1.00 11.75 144 ASN A O 1
ATOM 953 N N . ALA A 1 145 ? 29.665 4.046 2.851 1.00 12.80 145 ALA A N 1
ATOM 954 C CA . ALA A 1 145 ? 29.073 3.700 1.543 1.00 13.01 145 ALA A CA 1
ATOM 955 C C . ALA A 1 145 ? 29.140 2.202 1.352 1.00 14.35 145 ALA A C 1
ATOM 956 O O . ALA A 1 145 ? 30.253 1.612 1.392 1.00 15.19 145 ALA A O 1
ATOM 958 N N . VAL A 1 146 ? 28.008 1.583 1.093 1.00 15.68 146 VAL A N 1
ATOM 959 C CA . VAL A 1 146 ? 27.975 0.125 0.790 1.00 17.69 146 VAL A CA 1
ATOM 960 C C . VAL A 1 146 ? 26.944 -0.120 -0.315 1.00 19.14 146 VAL A C 1
ATOM 961 O O . VAL A 1 146 ? 25.860 0.342 -0.129 1.00 16.67 146 VAL A O 1
ATOM 965 N N . ASN A 1 147 ? 27.375 -0.768 -1.412 1.00 22.89 147 ASN A N 1
ATOM 966 C CA . ASN A 1 147 ? 26.571 -1.428 -2.492 1.00 29.27 147 ASN A CA 1
ATOM 967 C C . ASN A 1 147 ? 26.820 -0.978 -3.935 1.00 31.76 147 ASN A C 1
ATOM 968 O O . ASN A 1 147 ? 27.886 -0.437 -4.151 1.00 40.28 147 ASN A O 1
ATOM 973 N N . GLY A 1 148 ? 25.991 -1.427 -4.911 1.00 32.89 148 GLY A N 1
ATOM 974 C CA . GLY A 1 148 ? 25.643 -0.673 -6.129 1.00 32.23 148 GLY A CA 1
ATOM 975 C C . GLY A 1 148 ? 24.114 -0.496 -6.200 1.00 32.92 148 GLY A C 1
ATOM 976 O O . GLY A 1 148 ? 23.541 -0.427 -7.304 1.00 33.58 148 GLY A O 1
ATOM 977 N N . THR A 1 149 ? 23.403 -0.655 -5.073 1.00 29.89 149 THR A N 1
ATOM 978 C CA . THR A 1 149 ? 21.977 -0.276 -4.868 1.00 27.49 149 THR A CA 1
ATOM 979 C C . THR A 1 149 ? 21.971 1.100 -4.228 1.00 23.17 149 THR A C 1
ATOM 980 O O . THR A 1 149 ? 22.802 1.315 -3.381 1.00 23.90 149 THR A O 1
ATOM 984 N N . ASN A 1 150 ? 21.074 1.998 -4.577 1.00 21.51 150 ASN A N 1
ATOM 985 C CA . ASN A 1 150 ? 21.148 3.349 -3.970 1.00 18.96 150 ASN A CA 1
ATOM 986 C C . ASN A 1 150 ? 20.779 3.244 -2.497 1.00 16.43 150 ASN A C 1
ATOM 987 O O . ASN A 1 150 ? 19.927 2.395 -2.150 1.00 16.17 150 ASN A O 1
ATOM 992 N N . THR A 1 151 ? 21.362 4.102 -1.675 1.00 14.10 151 THR A N 1
ATOM 993 C CA . THR A 1 151 ? 20.935 4.279 -0.272 1.00 12.96 151 THR A CA 1
ATOM 994 C C . THR A 1 151 ? 19.974 5.467 -0.179 1.00 12.37 151 THR A C 1
ATOM 995 O O . THR A 1 151 ? 20.287 6.549 -0.692 1.00 12.37 151 THR A O 1
ATOM 999 N N . THR A 1 152 ? 18.787 5.260 0.406 1.00 12.46 152 THR A N 1
ATOM 1000 C CA . THR A 1 152 ? 17.844 6.372 0.667 1.00 11.88 152 THR A CA 1
ATOM 1001 C C . THR A 1 152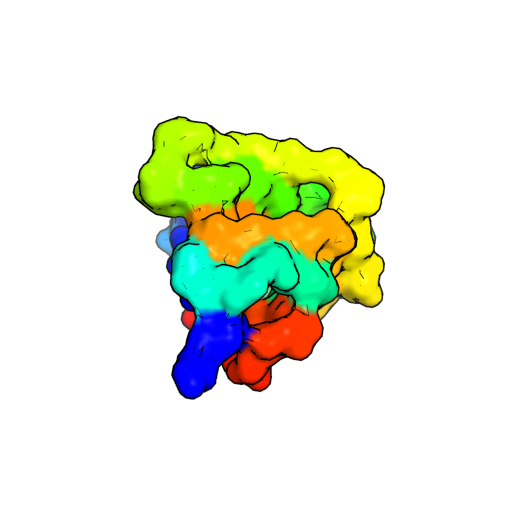 ? 17.617 6.479 2.179 1.00 11.65 152 THR A C 1
ATOM 1002 O O . THR A 1 152 ? 17.432 5.416 2.847 1.00 11.50 152 THR A O 1
ATOM 1006 N N . VAL A 1 153 ? 17.704 7.705 2.704 1.00 10.60 153 VAL A N 1
ATOM 1007 C CA . VAL A 1 153 ? 17.435 7.933 4.146 1.00 10.54 153 VAL A CA 1
ATOM 1008 C C . VAL A 1 153 ? 16.270 8.888 4.278 1.00 10.43 153 VAL A C 1
ATOM 1009 O O . VAL A 1 153 ? 16.058 9.784 3.405 1.00 10.17 153 VAL A O 1
ATOM 1013 N N . GLN A 1 154 ? 15.514 8.671 5.337 1.00 10.59 154 GLN A N 1
ATOM 1014 C CA . GLN A 1 154 ? 14.339 9.486 5.696 1.00 11.39 154 GLN A CA 1
ATOM 1015 C C . GLN A 1 154 ? 14.762 10.349 6.875 1.00 10.98 154 GLN A C 1
ATOM 1016 O O . GLN A 1 154 ? 15.182 9.785 7.919 1.00 11.07 154 GLN A O 1
ATOM 1022 N N . ALA A 1 155 ? 14.565 11.638 6.794 1.00 11.00 155 ALA A N 1
ATOM 1023 C CA . ALA A 1 155 ? 14.904 12.558 7.901 1.00 10.81 155 ALA A CA 1
ATOM 1024 C C . ALA A 1 155 ? 13.655 13.281 8.376 1.00 11.32 155 ALA A C 1
ATOM 1025 O O . ALA A 1 155 ? 12.935 13.829 7.541 1.00 11.57 155 ALA A O 1
ATOM 1027 N N . ASP A 1 156 ? 13.339 13.138 9.655 1.00 11.47 156 ASP A N 1
ATOM 1028 C CA . ASP A 1 156 ? 12.109 13.728 10.246 1.00 13.25 156 ASP A CA 1
ATOM 1029 C C . ASP A 1 156 ? 12.528 14.758 11.289 1.00 12.32 156 ASP A C 1
ATOM 1030 O O . ASP A 1 156 ? 13.437 14.475 12.068 1.00 10.54 156 ASP A O 1
ATOM 1035 N N . ALA A 1 157 ? 11.928 15.956 11.239 1.00 11.53 157 ALA A N 1
ATOM 1036 C CA . ALA A 1 157 ? 12.153 17.022 12.229 1.00 11.26 157 ALA A CA 1
ATOM 1037 C C . ALA A 1 157 ? 10.877 17.172 13.041 1.00 11.44 157 ALA A C 1
ATOM 1038 O O . ALA A 1 157 ? 9.782 17.114 12.471 1.00 11.12 157 ALA A O 1
ATOM 1040 N N . THR A 1 158 ? 11.032 17.352 14.355 1.00 11.41 158 THR A N 1
ATOM 1041 C CA . THR A 1 158 ? 9.932 17.612 15.299 1.00 12.74 158 THR A CA 1
ATOM 1042 C C . THR A 1 158 ? 10.396 18.575 16.369 1.00 11.54 158 THR A C 1
ATOM 1043 O O . THR A 1 158 ? 11.584 18.726 16.564 1.00 10.73 158 THR A O 1
ATOM 1047 N N . SER A 1 159 ? 9.427 19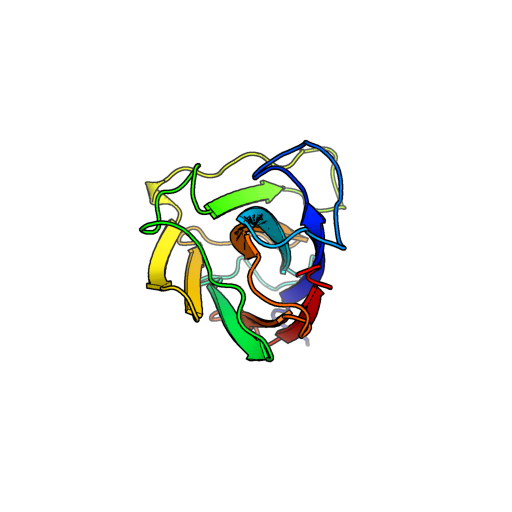.216 17.010 1.00 11.54 159 SER A N 1
ATOM 1048 C CA . SER A 1 159 ? 9.693 19.976 18.248 1.00 11.48 159 SER A CA 1
ATOM 1049 C C . SER A 1 159 ? 8.446 19.824 19.102 1.00 12.38 159 SER A C 1
ATOM 1050 O O . SER A 1 159 ? 7.412 19.379 18.562 1.00 12.17 159 SER A O 1
ATOM 1053 N N . THR A 1 160 ? 8.547 20.187 20.370 1.00 12.57 160 THR A N 1
ATOM 1054 C CA . THR A 1 160 ? 7.372 20.201 21.241 1.00 14.20 160 THR A CA 1
ATOM 1055 C C . THR A 1 160 ? 6.243 21.038 20.612 1.00 14.95 160 THR A C 1
ATOM 1056 O O . THR A 1 160 ? 5.092 20.564 20.570 1.00 15.70 160 THR A O 1
ATOM 1060 N N . GLU A 1 161 ? 6.571 22.267 20.248 1.00 14.93 161 GLU A N 1
ATOM 1061 C CA . GLU A 1 161 ? 5.545 23.308 19.984 1.00 15.73 161 GLU A CA 1
ATOM 1062 C C . GLU A 1 161 ? 5.033 23.192 18.543 1.00 16.08 161 GLU A C 1
ATOM 1063 O O . GLU A 1 161 ? 3.910 23.599 18.307 1.00 16.26 161 GLU A O 1
ATOM 1069 N N . ALA A 1 162 ? 5.827 22.685 17.600 1.00 15.82 162 ALA A N 1
ATOM 1070 C CA . ALA A 1 162 ? 5.449 2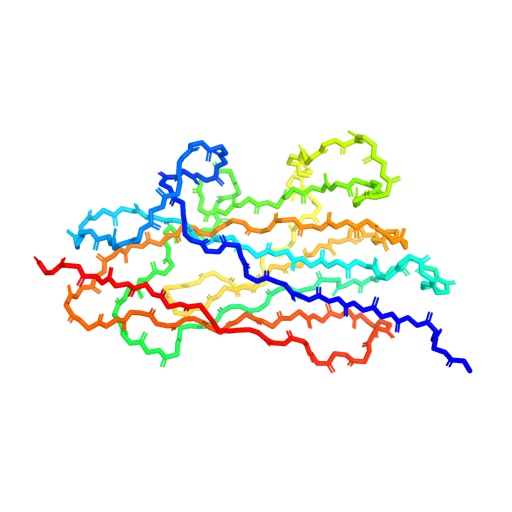2.702 16.165 1.00 16.89 162 ALA A CA 1
ATOM 1071 C C . ALA A 1 162 ? 4.639 21.457 15.841 1.00 18.53 162 ALA A C 1
ATOM 1072 O O . ALA A 1 162 ? 4.837 20.386 16.422 1.00 17.43 162 ALA A O 1
ATOM 1074 N N . PRO A 1 163 ? 3.735 21.556 14.838 1.00 20.86 163 PRO A N 1
ATOM 1075 C CA . PRO A 1 163 ? 2.863 20.415 14.502 1.00 22.51 163 PRO A CA 1
ATOM 1076 C C . PRO A 1 163 ? 3.640 19.545 13.508 1.00 21.91 163 PRO A C 1
ATOM 1077 O O . PRO A 1 163 ? 3.320 19.478 12.364 1.00 24.34 163 PRO A O 1
ATOM 1081 N N . GLY A 1 164 ? 4.703 18.903 13.953 1.00 20.96 164 GLY A N 1
ATOM 1082 C CA . GLY A 1 164 ? 5.502 18.041 13.085 1.00 20.35 164 GLY A CA 1
ATOM 1083 C C . GLY A 1 164 ? 4.830 16.684 12.918 1.00 21.64 164 GLY A C 1
ATOM 1084 O O . GLY A 1 164 ? 3.666 16.533 13.269 1.00 25.08 164 GLY A O 1
ATOM 1085 N N . PRO A 1 165 ? 5.493 15.668 12.337 1.00 20.98 165 PRO A N 1
ATOM 1086 C CA . PRO A 1 165 ? 6.850 15.815 11.799 1.00 18.27 165 PRO A CA 1
ATOM 1087 C C . PRO A 1 165 ? 6.886 16.441 10.393 1.00 16.56 165 PRO A C 1
ATOM 1088 O O . PRO A 1 165 ? 5.891 16.604 9.732 1.00 16.43 165 PRO A O 1
ATOM 1092 N N . TYR A 1 166 ? 8.068 16.851 10.021 1.00 14.24 166 TYR A N 1
ATOM 1093 C CA . TYR A 1 166 ? 8.421 17.409 8.699 1.00 12.97 166 TYR A CA 1
ATOM 1094 C C . TYR A 1 166 ? 9.463 16.473 8.127 1.00 11.97 166 TYR A C 1
ATOM 1095 O O . TYR A 1 166 ? 10.435 16.192 8.805 1.00 11.12 166 TYR A O 1
ATOM 1104 N N . THR A 1 167 ? 9.218 15.903 6.963 1.00 12.55 167 THR A N 1
ATOM 1105 C CA . THR A 1 167 ? 10.036 14.770 6.471 1.00 12.24 167 THR A CA 1
ATOM 1106 C C . THR A 1 167 ? 10.619 15.047 5.078 1.00 11.67 167 THR A C 1
ATOM 1107 O O . THR A 1 167 ? 9.870 15.491 4.216 1.00 11.88 167 THR A O 1
ATOM 1111 N N . VAL A 1 168 ? 11.836 14.622 4.885 1.00 10.44 168 VAL A N 1
ATOM 1112 C CA . VAL A 1 168 ? 12.498 14.582 3.539 1.00 10.60 168 VAL A CA 1
ATOM 1113 C C . VAL A 1 168 ? 13.182 13.237 3.364 1.00 10.91 168 VAL A C 1
ATOM 1114 O O . VAL A 1 168 ? 13.400 12.470 4.353 1.00 10.78 168 VAL A O 1
ATOM 1118 N N . PHE A 1 169 ? 13.458 12.930 2.116 1.00 11.01 169 PHE A N 1
ATOM 1119 C CA . PHE A 1 169 ? 14.203 11.725 1.746 1.00 11.13 169 PHE A CA 1
ATOM 1120 C C . PHE A 1 169 ? 15.374 12.159 0.870 1.00 10.64 169 PHE A C 1
ATOM 1121 O O . PHE A 1 169 ? 15.105 12.773 -0.203 1.00 10.78 169 PHE A O 1
ATOM 1129 N N . GLU A 1 170 ? 16.568 11.724 1.222 1.00 10.01 170 GLU A N 1
ATOM 1130 C CA . GLU A 1 170 ? 17.782 11.980 0.424 1.00 9.88 170 GLU A CA 1
ATOM 1131 C C . GLU A 1 170 ? 18.358 10.639 -0.014 1.00 10.56 170 GLU A C 1
ATOM 1132 O O . GLU A 1 170 ? 18.255 9.662 0.738 1.00 10.47 170 GLU A O 1
ATOM 1138 N N . THR A 1 171 ? 18.955 10.601 -1.196 1.00 10.67 171 THR A N 1
ATOM 1139 C CA . THR A 1 171 ? 19.346 9.360 -1.873 1.00 11.25 171 THR A CA 1
ATOM 1140 C C . THR A 1 171 ? 20.775 9.537 -2.357 1.00 11.17 171 THR A C 1
ATOM 1141 O O . THR A 1 171 ? 21.077 10.562 -2.933 1.00 11.07 171 THR A O 1
ATOM 1145 N N . THR A 1 172 ? 21.580 8.486 -2.161 1.00 10.90 172 THR A N 1
ATOM 1146 C CA . THR A 1 172 ? 23.005 8.446 -2.475 1.00 10.66 172 THR A CA 1
ATOM 1147 C C . THR A 1 172 ? 23.243 7.273 -3.409 1.00 11.44 172 THR A C 1
ATOM 1148 O O . THR A 1 172 ? 22.768 6.159 -3.157 1.00 11.93 172 THR A O 1
ATOM 1152 N N . THR A 1 173 ? 23.904 7.556 -4.504 1.00 11.51 173 THR A N 1
ATOM 1153 C CA . THR A 1 173 ? 24.309 6.573 -5.506 1.00 12.11 173 THR A CA 1
ATOM 1154 C C . THR A 1 173 ? 25.626 5.960 -5.053 1.00 12.73 173 THR A C 1
ATOM 1155 O O . THR A 1 173 ? 26.545 6.730 -4.805 1.00 12.54 173 THR A O 1
ATOM 1159 N N . ILE A 1 174 ? 25.662 4.633 -4.903 1.00 13.46 174 ILE A N 1
ATOM 1160 C CA . ILE A 1 174 ? 26.872 3.940 -4.373 1.00 14.19 174 ILE A CA 1
ATOM 1161 C C . ILE A 1 174 ? 27.472 3.138 -5.511 1.00 15.61 174 ILE A C 1
ATOM 1162 O O . ILE A 1 174 ? 26.757 2.338 -6.151 1.00 16.03 174 ILE A O 1
ATOM 1167 N N . ILE A 1 175 ? 28.758 3.332 -5.738 1.00 16.90 175 ILE A N 1
ATOM 1168 C CA . ILE A 1 175 ? 29.481 2.585 -6.790 1.00 18.76 175 ILE A CA 1
ATOM 1169 C C . ILE A 1 175 ? 30.061 1.346 -6.115 1.00 20.69 175 ILE A C 1
ATOM 1170 O O . ILE A 1 175 ? 30.775 1.485 -5.131 1.00 20.29 175 ILE A O 1
ATOM 1175 N N . PRO A 1 176 ? 29.801 0.133 -6.636 1.00 23.24 176 PRO A N 1
ATOM 1176 C CA . PRO A 1 176 ? 30.356 -1.096 -6.062 1.00 24.69 176 PRO A CA 1
ATOM 1177 C C . PRO A 1 176 ? 31.873 -1.227 -6.203 1.00 26.63 176 PRO A C 1
ATOM 1178 O O . PRO A 1 176 ? 32.334 -0.676 -7.231 1.00 28.82 176 PRO A O 1
#

Sequence (160 aa):
PTAYALAISSLGEFNSLTGGTSTDPVAEGNDYYYRFEIRAWEGSSGPQTNVTLNVTRTLGNSTFAGSGTKGVDFEVELDPDGPFGPASYAPVLSADVQVLAWGPTGVQLRYLPSLAPGATLRFSLRANAVNGTNTTVQADATSTEAPGPYTVFETTTIIP

Organism: Thermus thermophilus (strain ATCC 27634 / DSM 579 / HB8) (NCBI:txid300852)

B-factor: mean 15.2, std 5.73, range [8.19, 46.15]

Secondary structure (DSSP, 8-state):
-----EEEEEEEEESSSSSS-B--SEETT-EEEEEEEEEE-TT-SS-B-SEEEEEEEEESS-EE-SS--BTTTEEEEEETTGGGSSPPPEEPPGGGEEEEEEETTEEEEEE-S-B-TT-EEEEEEEEE---SSPEEEEEEEE-SSS---EEEEEEE-EE-

Solvent-accessible surface area: 6963 Å² total; per-residue (Å²): 186,87,45,54,25,7,44,19,41,37,65,14,8,38,82,33,22,63,49,60,87,77,42,52,79,9,48,86,70,83,67,1,26,2,14,0,18,0,71,5,97,107,38,11,84,16,71,0,48,60,0,12,1,37,0,48,71,50,115,17,61,4,35,10,1,51,95,15,68,44,41,82,4,2,12,0,9,42,16,73,45,1,87,121,22,137,40,87,43,53,81,14,131,78,85,32,15,81,61,66,41,40,19,82,70,21,1,60,0,71,8,91,42,57,2,48,50,4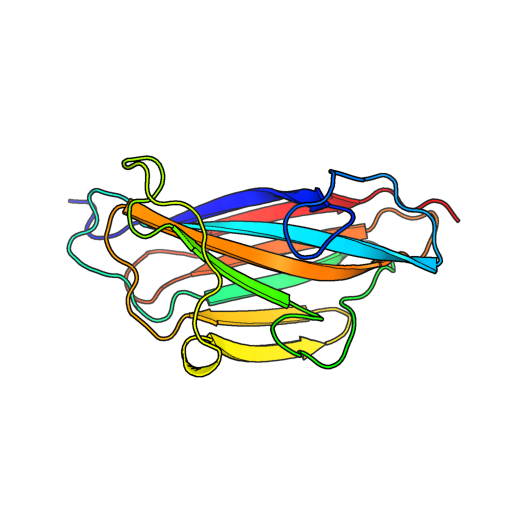,1,4,0,52,0,0,0,38,2,52,1,54,43,53,70,73,2,14,2,49,0,23,0,50,12,92,52,8,107,30,91,53,59,35,122,38,54,0,57,4,85,122

Radius of gyration: 15.3 Å; Cα contacts (8 Å, |Δi|>4): 470; chains: 1; bounding box: 38×39×33 Å

Nearest PDB structures (foldseek):
  7wwn-assembly1_A-2  TM=9.972E-01  e=4.822E-34  Thermus thermophilus HB8
  7wwo-assembly1_A  TM=1.002E+00  e=2.886E-33  Thermus thermophilus HB8
  5fx8-assembly1_U  TM=5.782E-01  e=3.619E-06  Komagataella phaffii CBS 7435
  4b60-assembly1_A  TM=5.389E-01  e=6.122E-05  Staphylococcus aureus subsp. aureus NCTC 8325
  4wem-assembly1_A  TM=1.691E-01  e=2.641E-01  Escherichia coli

Foldseek 3Di:
DAQWAKAKDWPAKALDQDDHGHDFQDEFQGKIKTKMKIWTALRHNWFFFFWKKKKFWDDDDKWFDDDDDEPPFKFKWKQQQAPNDDRDTDTDDPVQKDFPDHTGGMTMITGGDTHGHGMMMMMMGMMGADDQIKIKMKMWIDTPRHPDTHIDIYIGGYHD